Protein AF-A0A4Q3NBJ0-F1 (afdb_monomer_lite)

Radius of gyration: 18.23 Å; chains: 1; bounding box: 37×50×54 Å

Secondary structure (DSSP, 8-state):
--PPPPTTS-SHHHHHHHHHHH-PPPSSSPPPEEEEEEE-TTS-EEEEEEEPPP---S-------PPPP----------SSPPPEE----TT--TTSHHHHHHHHHHHHTT--EEEEPPTT-SSS----TT---

pLDDT: mean 75.5, std 20.11, range [30.81, 97.25]

Foldseek 3Di:
DDDDDDPVQPDDVSVVVCCVVPVDQDDDDDFQWDWDWAQDPVRKIKIKTKGDADPDPDDDDDDPPPDDRDDDPDPPPPPPDADAAEDEADVLDDCPDSVNNVVSVVCNVVVHTYMYIADAPNPVDHIPPVPVPD

Sequence (134 aa):
MNYAAPWWLPGGNLQTIWPALYAQRVPGAPVQFRRERWDAPDGDFVDLDWLEPASTGSARTGESRAHPAGAQAVRPELGEGPPLLVLFHGLEGSSRSHYAEAFAGFARDHGLPYVVPHFRGCSGELNRGNGARR

Structure (mmCIF, N/CA/C/O backbone):
data_AF-A0A4Q3NBJ0-F1
#
_entry.id   AF-A0A4Q3NBJ0-F1
#
loop_
_atom_site.group_PDB
_atom_site.id
_atom_site.type_symbol
_atom_site.label_atom_id
_atom_site.label_alt_id
_atom_site.label_comp_id
_atom_site.label_asym_id
_atom_site.label_entity_id
_atom_site.label_seq_id
_atom_site.pdbx_PDB_ins_code
_atom_site.Cartn_x
_atom_site.Cartn_y
_atom_site.Cartn_z
_atom_site.occupancy
_atom_site.B_iso_or_equiv
_atom_site.auth_seq_id
_atom_site.auth_comp_id
_atom_site.auth_asym_id
_atom_site.auth_atom_id
_atom_site.pdbx_PDB_model_num
ATOM 1 N N . MET A 1 1 ? 5.358 -11.116 23.138 1.00 46.81 1 MET A N 1
ATOM 2 C CA . MET A 1 1 ? 3.990 -10.836 22.650 1.00 46.81 1 MET A CA 1
ATOM 3 C C . MET A 1 1 ? 3.261 -12.161 22.534 1.00 46.81 1 MET A C 1
ATOM 5 O O . MET A 1 1 ? 3.667 -12.974 21.718 1.00 46.81 1 MET A O 1
ATOM 9 N N . ASN A 1 2 ? 2.250 -12.404 23.372 1.00 68.00 2 ASN A N 1
ATOM 10 C CA . ASN A 1 2 ? 1.416 -13.604 23.281 1.00 68.00 2 ASN A CA 1
ATOM 11 C C . ASN A 1 2 ? 0.179 -13.261 22.454 1.00 68.00 2 ASN A C 1
ATOM 13 O O . ASN A 1 2 ? -0.781 -12.702 22.977 1.00 68.00 2 ASN A O 1
ATOM 17 N N . TYR A 1 3 ? 0.233 -13.539 21.155 1.00 76.31 3 TYR A N 1
ATOM 18 C CA . TYR A 1 3 ? -0.949 -13.470 20.308 1.00 76.31 3 TYR A CA 1
ATOM 19 C C . TYR A 1 3 ? -1.782 -14.737 20.526 1.00 76.31 3 TYR A C 1
ATOM 21 O O . TYR A 1 3 ? -1.305 -15.842 20.273 1.00 76.31 3 TYR A O 1
ATOM 29 N N . ALA A 1 4 ? -3.013 -14.575 21.008 1.00 79.31 4 ALA A N 1
ATOM 30 C CA . ALA A 1 4 ? -3.999 -15.644 21.069 1.00 79.31 4 ALA A CA 1
ATOM 31 C C . ALA A 1 4 ? -5.008 -15.429 19.939 1.00 79.31 4 ALA A C 1
ATOM 33 O O . ALA A 1 4 ? -5.704 -14.413 19.906 1.00 79.31 4 ALA A O 1
ATOM 34 N N . ALA A 1 5 ? -5.059 -16.375 19.003 1.00 79.00 5 ALA A N 1
ATOM 35 C CA . ALA A 1 5 ? -6.021 -16.328 17.913 1.00 79.00 5 ALA A CA 1
ATOM 36 C C . ALA A 1 5 ? -7.461 -16.401 18.459 1.00 79.00 5 ALA A C 1
ATOM 38 O O . ALA A 1 5 ? -7.706 -17.133 19.426 1.00 79.00 5 ALA A O 1
ATOM 39 N N . PRO A 1 6 ? -8.431 -15.703 17.840 1.00 81.00 6 PRO A N 1
ATOM 40 C CA . PRO A 1 6 ? -9.840 -15.898 18.149 1.00 81.00 6 PRO A CA 1
ATOM 41 C C . PRO A 1 6 ? -10.212 -17.374 17.991 1.00 81.00 6 PRO A C 1
ATOM 43 O O . PRO A 1 6 ? -9.813 -18.019 17.022 1.00 81.00 6 PRO A O 1
ATOM 46 N N . TRP A 1 7 ? -11.011 -17.905 18.916 1.00 87.12 7 TRP A N 1
ATOM 47 C CA . TRP A 1 7 ? -11.390 -19.325 18.940 1.00 87.12 7 TRP A CA 1
ATOM 48 C C . TRP A 1 7 ? -12.111 -19.799 17.663 1.00 87.12 7 TRP A C 1
ATOM 50 O O . TRP A 1 7 ? -12.103 -20.989 17.364 1.00 87.12 7 TRP A O 1
ATOM 60 N N . TRP A 1 8 ? -12.699 -18.876 16.895 1.00 82.69 8 TRP A N 1
ATOM 61 C CA . TRP A 1 8 ? -13.381 -19.127 15.621 1.00 82.69 8 TRP A CA 1
ATOM 62 C C . TRP A 1 8 ? -12.487 -18.919 14.376 1.00 82.69 8 TRP A C 1
ATOM 64 O O . TRP A 1 8 ? -12.922 -19.191 13.261 1.00 82.69 8 TRP A O 1
ATOM 74 N N . LEU A 1 9 ? -11.228 -18.492 14.558 1.00 83.69 9 LEU A N 1
ATOM 75 C CA . LEU A 1 9 ? -10.180 -18.385 13.527 1.00 83.69 9 LEU A CA 1
ATOM 76 C C . LEU A 1 9 ? -8.902 -19.167 13.915 1.00 83.69 9 LEU A C 1
ATOM 78 O O . LEU A 1 9 ? -7.806 -18.588 13.964 1.00 83.69 9 LEU A O 1
ATOM 82 N N . PRO A 1 10 ? -8.994 -20.477 14.220 1.00 81.62 10 PRO A N 1
ATOM 83 C CA . PRO A 1 10 ? -7.817 -21.272 14.544 1.00 81.62 10 PRO A CA 1
ATOM 84 C C . PRO A 1 10 ? -6.935 -21.515 13.306 1.00 81.62 10 PRO A C 1
ATOM 86 O O . PRO A 1 10 ? -7.417 -21.870 12.231 1.00 81.62 10 PRO A O 1
ATOM 89 N N . GLY A 1 11 ? -5.617 -21.385 13.487 1.00 80.19 11 GLY A N 1
ATOM 90 C CA . GLY A 1 11 ? -4.607 -21.699 12.471 1.00 80.19 11 GLY A CA 1
ATOM 91 C C . GLY A 1 11 ? -4.389 -20.613 11.405 1.00 80.19 11 GLY A C 1
ATOM 92 O O . GLY A 1 11 ? -5.244 -19.769 11.148 1.00 80.19 11 GLY A O 1
ATOM 93 N N . GLY A 1 12 ? -3.217 -20.643 10.758 1.00 75.12 12 GLY A N 1
ATOM 94 C CA . GLY A 1 12 ? -2.799 -19.600 9.805 1.00 75.12 12 GLY A CA 1
ATOM 95 C C . GLY A 1 12 ? -3.615 -19.558 8.506 1.00 75.12 12 GLY A C 1
ATOM 96 O O . GLY A 1 12 ? -3.831 -18.488 7.941 1.00 75.12 12 GLY A O 1
ATOM 97 N N . ASN A 1 13 ? -4.140 -20.701 8.058 1.00 83.19 13 ASN A N 1
ATOM 98 C CA . ASN A 1 13 ? -4.922 -20.772 6.821 1.00 83.19 13 ASN A CA 1
ATOM 99 C C . ASN A 1 13 ? -6.290 -20.093 6.973 1.00 83.19 13 ASN A C 1
ATOM 101 O O . ASN A 1 13 ? -6.684 -19.314 6.110 1.00 83.19 13 ASN A O 1
ATOM 105 N N . LEU A 1 14 ? -7.003 -20.337 8.080 1.00 79.19 14 LEU A N 1
ATOM 106 C CA . LEU A 1 14 ? -8.338 -19.765 8.295 1.00 79.19 14 LEU A CA 1
ATOM 107 C C . LEU A 1 14 ? -8.276 -18.241 8.463 1.00 79.19 14 LEU A C 1
ATOM 109 O O . LEU A 1 14 ? -9.103 -17.526 7.903 1.00 79.19 14 LEU A O 1
ATOM 113 N N . GLN A 1 15 ? -7.245 -17.752 9.160 1.00 80.38 15 GLN A N 1
ATOM 114 C CA . GLN A 1 15 ? -6.938 -16.322 9.304 1.00 80.38 15 GLN A CA 1
ATOM 115 C C . GLN A 1 15 ? -6.642 -15.629 7.973 1.00 80.38 15 GLN A C 1
ATOM 117 O O . GLN A 1 15 ? -6.824 -14.422 7.872 1.00 80.38 15 GLN A O 1
ATOM 122 N N . THR A 1 16 ? -6.229 -16.385 6.957 1.00 74.94 16 THR A N 1
ATOM 123 C CA . THR A 1 16 ? -5.954 -15.866 5.613 1.00 74.94 16 THR A CA 1
ATOM 124 C C . THR A 1 16 ? -7.188 -15.949 4.712 1.00 74.94 16 THR A C 1
ATOM 126 O O . THR A 1 16 ? -7.512 -15.000 4.002 1.00 74.94 16 THR A O 1
ATOM 129 N N . ILE A 1 17 ? -7.912 -17.071 4.757 1.00 80.06 17 ILE A N 1
ATOM 130 C CA . ILE A 1 17 ? -9.076 -17.329 3.898 1.00 80.06 17 ILE A CA 1
ATOM 131 C C . ILE A 1 17 ? -10.267 -16.458 4.300 1.00 80.06 17 ILE A C 1
ATOM 133 O O . ILE A 1 17 ? -10.956 -15.916 3.438 1.00 80.06 17 ILE A O 1
ATOM 137 N N . TRP A 1 18 ? -10.526 -16.313 5.602 1.00 79.56 18 TRP A N 1
ATOM 138 C CA . TRP A 1 18 ? -11.7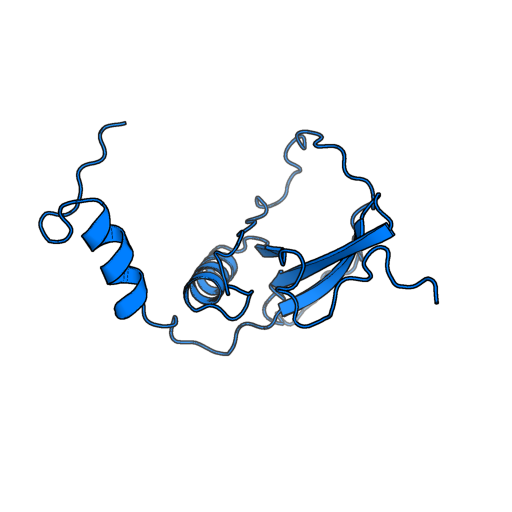15 -15.606 6.070 1.00 79.56 18 TRP A CA 1
ATOM 139 C C . TRP A 1 18 ? -11.749 -14.131 5.638 1.00 79.56 18 TRP A C 1
ATOM 141 O O . TRP A 1 18 ? -12.755 -13.728 5.055 1.00 79.56 18 TRP A O 1
ATOM 151 N N . PRO A 1 19 ? -10.682 -13.324 5.816 1.00 70.31 19 PRO A N 1
ATOM 152 C CA . PRO A 1 19 ? -10.662 -11.959 5.297 1.00 70.31 19 PRO A CA 1
ATOM 153 C C . PRO A 1 19 ? -10.815 -11.915 3.776 1.00 70.31 19 PRO A C 1
ATOM 155 O O . PRO A 1 19 ? -11.557 -11.083 3.273 1.00 70.31 19 PRO A O 1
ATOM 158 N N . ALA A 1 20 ? -10.182 -12.835 3.041 1.00 73.94 20 ALA A N 1
ATOM 159 C CA . ALA A 1 20 ? -10.268 -12.857 1.582 1.00 73.94 20 ALA A CA 1
ATOM 160 C C . ALA A 1 20 ? -11.703 -13.071 1.067 1.00 73.94 20 ALA A C 1
ATOM 162 O O . ALA A 1 20 ? -12.079 -12.495 0.049 1.00 73.94 20 ALA A O 1
ATOM 163 N N . LEU A 1 21 ? -12.500 -13.887 1.764 1.00 75.62 21 LEU A N 1
ATOM 164 C CA . LEU A 1 21 ? -13.868 -14.220 1.356 1.00 75.62 21 LEU A CA 1
ATOM 165 C C . LEU A 1 21 ? -14.932 -13.291 1.952 1.00 75.62 21 LEU A C 1
ATOM 167 O O . LEU A 1 21 ? -15.959 -13.058 1.318 1.00 75.62 21 LEU A O 1
ATOM 171 N N . TYR A 1 22 ? -14.711 -12.789 3.169 1.00 72.06 22 TYR A N 1
ATOM 172 C CA . TYR A 1 22 ? -15.758 -12.146 3.967 1.00 72.06 22 TYR A CA 1
ATOM 173 C C . TYR A 1 22 ? -15.439 -10.712 4.396 1.00 72.06 22 TYR A C 1
ATOM 175 O O . TYR A 1 22 ? -16.322 -10.058 4.955 1.00 72.06 22 TYR A O 1
ATOM 183 N N . ALA A 1 23 ? -14.232 -10.185 4.151 1.00 68.75 23 ALA A N 1
ATOM 184 C CA . ALA A 1 23 ? -13.970 -8.772 4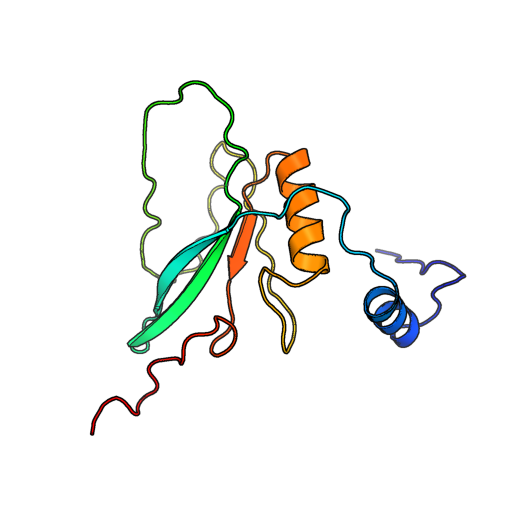.404 1.00 68.75 23 ALA A CA 1
ATOM 185 C C . ALA A 1 23 ? -14.808 -7.923 3.441 1.00 68.75 23 ALA A C 1
ATOM 187 O O . ALA A 1 23 ? -14.580 -7.877 2.231 1.00 68.75 23 ALA A O 1
ATOM 188 N N . GLN A 1 24 ? -15.821 -7.262 3.992 1.00 62.03 24 GLN A N 1
ATOM 189 C CA . GLN A 1 24 ? -16.671 -6.365 3.229 1.00 62.03 24 GLN A CA 1
ATOM 190 C C . GLN A 1 24 ? -15.910 -5.082 2.894 1.00 62.03 24 GLN A C 1
ATOM 192 O O . GLN A 1 24 ? -15.080 -4.605 3.671 1.00 62.03 24 GLN A O 1
ATOM 197 N N . ARG A 1 25 ? -16.229 -4.490 1.739 1.00 62.94 25 ARG A N 1
ATOM 198 C CA . ARG A 1 25 ? -15.857 -3.098 1.473 1.00 62.94 25 ARG A CA 1
ATOM 199 C C . ARG A 1 25 ? -16.490 -2.223 2.549 1.00 62.94 25 ARG A C 1
ATOM 201 O O . ARG A 1 25 ? -17.675 -2.381 2.841 1.00 62.94 25 ARG A O 1
ATOM 208 N N . VAL A 1 26 ? -15.703 -1.316 3.123 1.00 61.31 26 VAL A N 1
ATOM 209 C CA . VAL A 1 26 ? -16.214 -0.360 4.109 1.00 61.31 26 VAL A CA 1
ATOM 210 C C . VAL A 1 26 ? -17.324 0.466 3.447 1.00 61.31 26 VAL A C 1
ATOM 212 O O . VAL A 1 26 ? -17.092 1.036 2.379 1.00 61.31 26 VAL A O 1
ATOM 215 N N . PRO A 1 27 ? -18.542 0.498 4.017 1.00 59.22 27 PRO A N 1
ATOM 216 C CA . PRO A 1 27 ? -19.634 1.288 3.468 1.00 59.22 27 PRO A CA 1
ATOM 217 C C . PRO A 1 27 ? -19.281 2.780 3.524 1.00 59.22 27 PRO A C 1
ATOM 219 O O . PRO A 1 27 ? -18.870 3.287 4.564 1.00 59.22 27 PRO A O 1
ATOM 222 N N . GLY A 1 28 ? -19.440 3.490 2.406 1.00 65.06 28 GLY A N 1
ATOM 223 C CA . GLY A 1 28 ? -19.115 4.913 2.317 1.00 65.06 28 GLY A CA 1
ATOM 224 C C . GLY A 1 28 ? -19.021 5.420 0.880 1.00 65.06 28 GLY A C 1
ATOM 225 O O . GLY A 1 28 ? -19.125 4.652 -0.079 1.00 65.06 28 GLY A O 1
ATOM 226 N N . ALA A 1 29 ? -18.836 6.733 0.729 1.00 68.75 29 ALA A N 1
ATOM 227 C CA . ALA A 1 29 ? -18.535 7.329 -0.568 1.00 68.75 29 ALA A CA 1
ATOM 228 C C . ALA A 1 29 ? -17.197 6.782 -1.108 1.00 68.75 29 ALA A C 1
ATOM 230 O O . ALA A 1 29 ? -16.294 6.512 -0.310 1.00 68.75 29 ALA A O 1
ATOM 231 N N . PRO A 1 30 ? -17.034 6.644 -2.438 1.00 75.06 30 PRO A N 1
ATOM 232 C CA . PRO A 1 30 ? -15.789 6.162 -3.024 1.00 75.06 30 PRO A CA 1
ATOM 233 C C . PRO A 1 30 ? -14.586 6.959 -2.515 1.00 75.06 30 PRO A C 1
ATOM 235 O O . PRO A 1 30 ? -14.578 8.194 -2.554 1.00 75.06 30 PRO A O 1
ATOM 238 N N . VAL A 1 31 ? -13.565 6.247 -2.040 1.00 86.06 31 VAL A N 1
ATOM 239 C CA . VAL A 1 31 ? -12.296 6.862 -1.656 1.00 86.06 31 VAL A CA 1
ATOM 240 C C . VAL A 1 31 ? -11.642 7.423 -2.912 1.00 86.06 31 VAL A C 1
ATOM 242 O O . VAL A 1 31 ? -11.427 6.698 -3.884 1.00 86.06 31 VAL A O 1
ATOM 245 N N . GLN A 1 32 ? -11.342 8.718 -2.879 1.00 90.12 32 GLN A N 1
ATOM 246 C CA . GLN A 1 32 ? -10.634 9.394 -3.954 1.00 90.12 32 GLN A CA 1
ATOM 247 C C . GLN A 1 32 ? -9.143 9.376 -3.652 1.00 90.12 32 GLN A C 1
ATOM 249 O O . GLN A 1 32 ? -8.720 9.728 -2.548 1.00 90.12 32 GLN A O 1
ATOM 254 N N . PHE A 1 33 ? -8.372 8.966 -4.651 1.00 92.69 33 PHE A N 1
ATOM 255 C CA . PHE A 1 33 ? -6.922 8.970 -4.603 1.00 92.69 33 PHE A CA 1
ATOM 256 C C . PHE A 1 33 ? -6.374 9.908 -5.674 1.00 92.69 33 PHE A C 1
ATOM 258 O O . PHE A 1 33 ? -6.891 9.945 -6.792 1.00 92.69 33 PHE A O 1
ATOM 265 N N . ARG A 1 34 ? -5.299 10.626 -5.349 1.00 94.81 34 ARG A N 1
ATOM 266 C CA . ARG A 1 34 ? -4.479 11.346 -6.323 1.00 94.81 34 ARG A CA 1
ATOM 267 C C . ARG A 1 34 ? -3.225 10.542 -6.600 1.00 94.81 34 ARG A C 1
ATOM 269 O O . ARG A 1 34 ? -2.432 10.284 -5.695 1.00 94.81 34 ARG A O 1
ATOM 276 N N . ARG A 1 35 ? -3.046 10.188 -7.868 1.00 94.88 35 ARG A N 1
ATOM 277 C CA . ARG A 1 35 ? -1.853 9.492 -8.333 1.00 94.88 35 ARG A CA 1
ATOM 278 C C . ARG A 1 35 ? -0.681 10.452 -8.472 1.00 94.88 35 ARG A C 1
ATOM 280 O O . ARG A 1 35 ? -0.802 11.521 -9.068 1.00 94.88 35 ARG A O 1
ATOM 287 N N . GLU A 1 36 ? 0.461 10.030 -7.961 1.00 95.19 36 GLU A N 1
ATOM 288 C CA . GLU A 1 36 ? 1.752 10.679 -8.116 1.00 95.19 36 GLU A CA 1
ATOM 289 C C . GLU A 1 36 ? 2.763 9.649 -8.614 1.00 95.19 36 GLU A C 1
ATOM 291 O O . GLU A 1 36 ? 2.834 8.544 -8.085 1.00 95.19 36 GLU A O 1
ATOM 296 N N . ARG A 1 37 ? 3.538 9.996 -9.642 1.00 95.12 37 ARG A N 1
ATOM 297 C CA . ARG A 1 37 ? 4.555 9.111 -10.214 1.00 95.12 37 ARG A CA 1
ATOM 298 C C . ARG A 1 37 ? 5.940 9.551 -9.778 1.00 95.12 37 ARG A C 1
ATOM 300 O O . ARG A 1 37 ? 6.302 10.708 -9.976 1.00 95.12 37 ARG A O 1
ATOM 307 N N . TRP A 1 38 ? 6.723 8.617 -9.255 1.00 94.62 38 TRP A N 1
ATOM 308 C CA . TRP A 1 38 ? 8.133 8.819 -8.942 1.00 94.62 38 TRP A CA 1
ATOM 309 C C . TRP A 1 38 ? 9.008 8.047 -9.918 1.00 94.62 38 TRP A C 1
ATOM 311 O O . TRP A 1 38 ? 8.810 6.851 -10.129 1.00 94.62 38 TRP A O 1
ATOM 321 N N . ASP A 1 39 ? 10.004 8.720 -10.489 1.00 93.00 39 ASP A N 1
ATOM 322 C CA . ASP A 1 39 ? 11.048 8.045 -11.252 1.00 93.00 39 ASP A CA 1
ATOM 323 C C . ASP A 1 39 ? 11.993 7.298 -10.305 1.00 93.00 39 ASP A C 1
ATOM 325 O O . ASP A 1 39 ? 12.431 7.815 -9.273 1.00 93.00 39 ASP A O 1
ATOM 329 N N . ALA A 1 40 ? 12.298 6.055 -10.662 1.00 88.50 40 ALA A N 1
ATOM 330 C CA . ALA A 1 40 ? 13.216 5.203 -9.931 1.00 88.50 40 ALA A CA 1
ATOM 331 C C . ALA A 1 40 ? 14.642 5.329 -10.509 1.00 88.50 40 ALA A C 1
ATOM 333 O O . ALA A 1 40 ? 14.805 5.552 -11.712 1.00 88.50 40 ALA A O 1
ATOM 334 N N . PRO A 1 41 ? 15.701 5.139 -9.695 1.00 89.56 41 PRO A N 1
ATOM 335 C CA . PRO A 1 41 ? 17.091 5.266 -10.151 1.00 89.56 41 PRO A CA 1
ATOM 336 C C . PRO A 1 41 ? 17.497 4.331 -11.300 1.00 89.56 41 PRO A C 1
ATOM 338 O O . PRO A 1 41 ? 18.496 4.580 -11.968 1.00 89.56 41 PRO A O 1
ATOM 341 N N . ASP A 1 42 ? 16.745 3.257 -11.536 1.00 87.88 42 ASP A N 1
ATOM 342 C CA . ASP A 1 42 ? 16.975 2.309 -12.627 1.00 87.88 42 ASP A CA 1
ATOM 343 C C . ASP A 1 42 ? 16.293 2.712 -13.949 1.00 87.88 42 ASP A C 1
ATOM 345 O O . ASP A 1 42 ? 16.245 1.918 -14.887 1.00 87.88 42 ASP A O 1
ATOM 349 N N . GLY A 1 43 ? 15.783 3.944 -14.040 1.00 87.81 43 GLY A N 1
ATOM 350 C CA . GLY A 1 43 ? 15.161 4.496 -15.248 1.00 87.81 43 GLY A CA 1
ATOM 351 C C . GLY A 1 43 ? 13.687 4.123 -15.425 1.00 87.81 43 GLY A C 1
ATOM 352 O O . GLY A 1 43 ? 13.066 4.506 -16.419 1.00 87.81 43 GLY A O 1
ATOM 353 N N . ASP A 1 44 ? 13.105 3.406 -14.469 1.00 91.56 44 ASP A N 1
ATOM 354 C CA . ASP A 1 44 ? 11.685 3.063 -14.449 1.00 91.56 44 ASP A CA 1
ATOM 355 C C . ASP A 1 44 ? 10.891 4.020 -13.540 1.00 91.56 44 ASP A C 1
ATOM 357 O O . ASP A 1 44 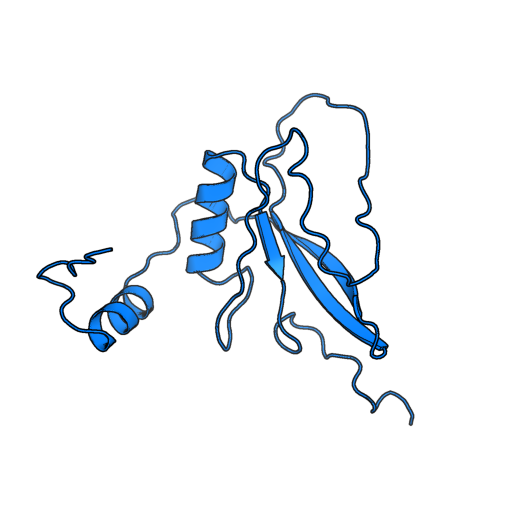? 11.384 5.086 -13.173 1.00 91.56 44 ASP A O 1
ATOM 361 N N . PHE A 1 45 ? 9.660 3.660 -13.175 1.00 93.44 45 PHE A N 1
ATOM 362 C CA . PHE A 1 45 ? 8.823 4.441 -12.268 1.00 93.44 45 PHE A CA 1
ATOM 363 C C . PHE A 1 45 ? 8.084 3.589 -11.226 1.00 93.44 45 PHE A C 1
ATOM 365 O O . PHE A 1 45 ? 7.901 2.378 -11.383 1.00 93.44 45 PHE A O 1
ATOM 372 N N . VAL A 1 46 ? 7.626 4.260 -10.169 1.00 94.19 46 VAL A N 1
ATOM 373 C CA . VAL A 1 46 ? 6.693 3.759 -9.155 1.00 94.19 46 VAL A CA 1
ATOM 374 C C . VAL A 1 46 ? 5.546 4.758 -9.039 1.00 94.19 46 VAL A C 1
ATOM 376 O O . VAL A 1 46 ? 5.784 5.953 -8.879 1.00 94.19 46 VAL A O 1
ATOM 379 N N . ASP A 1 47 ? 4.308 4.277 -9.118 1.00 96.00 47 ASP A N 1
ATOM 380 C CA . ASP A 1 47 ? 3.124 5.104 -8.876 1.00 96.00 47 ASP A CA 1
ATOM 381 C C . ASP A 1 47 ? 2.705 5.020 -7.408 1.00 96.00 47 ASP A C 1
ATOM 383 O O . ASP A 1 47 ? 2.760 3.956 -6.793 1.00 96.00 47 ASP A O 1
ATOM 387 N N . LEU A 1 48 ? 2.261 6.140 -6.853 1.00 96.81 48 LEU A N 1
ATOM 388 C CA . LEU A 1 48 ? 1.760 6.273 -5.495 1.00 96.81 48 LEU A CA 1
ATOM 389 C C . LEU A 1 48 ? 0.362 6.871 -5.545 1.00 96.81 48 LEU A C 1
ATOM 391 O O . LEU A 1 48 ? 0.164 7.944 -6.110 1.00 96.81 48 LEU A O 1
ATOM 395 N N . ASP A 1 49 ? -0.594 6.206 -4.912 1.00 96.62 49 ASP A N 1
ATOM 396 C CA . ASP A 1 49 ? -1.952 6.717 -4.767 1.00 96.62 49 ASP A CA 1
ATOM 397 C C . ASP A 1 49 ? -2.114 7.324 -3.370 1.00 96.62 49 ASP A C 1
ATOM 399 O O . ASP A 1 49 ? -2.174 6.614 -2.363 1.00 96.62 49 ASP A O 1
ATOM 403 N N . TRP A 1 50 ? -2.165 8.655 -3.310 1.00 96.75 50 TRP A N 1
ATOM 404 C CA . TRP A 1 50 ? -2.368 9.421 -2.083 1.00 96.75 50 TRP A CA 1
ATOM 405 C C . TRP A 1 50 ? -3.850 9.574 -1.787 1.00 96.75 50 TRP A C 1
ATOM 407 O O . TRP A 1 50 ? -4.619 9.947 -2.670 1.00 96.75 50 TRP A O 1
ATOM 417 N N . LEU A 1 51 ? -4.252 9.335 -0.543 1.00 94.56 51 LEU A N 1
ATOM 418 C CA . LEU A 1 51 ? -5.601 9.650 -0.093 1.00 94.56 51 LEU A CA 1
ATOM 419 C C . LEU A 1 51 ? -5.830 11.157 -0.158 1.00 94.56 51 LEU A C 1
ATOM 421 O O . LEU A 1 51 ? -5.162 11.920 0.542 1.00 94.56 51 LEU A O 1
ATOM 425 N N . GLU A 1 52 ? -6.810 11.577 -0.952 1.00 86.56 52 GLU A N 1
ATOM 426 C CA . GLU A 1 52 ? -7.226 12.972 -0.949 1.00 86.56 52 GLU A CA 1
ATOM 427 C C . GLU A 1 52 ? -7.960 13.284 0.365 1.00 86.56 52 GLU A C 1
ATOM 429 O O . GLU A 1 52 ? -8.878 12.540 0.760 1.00 86.56 52 GLU A O 1
ATOM 434 N N . PRO A 1 53 ? -7.600 14.383 1.060 1.00 69.75 53 PRO A N 1
ATOM 435 C CA . PRO A 1 53 ? -8.411 14.859 2.161 1.00 69.75 53 PRO A CA 1
ATOM 436 C C . PRO A 1 53 ? -9.845 15.038 1.660 1.00 69.75 53 PRO A C 1
ATOM 438 O O . PRO A 1 53 ? -10.085 15.428 0.516 1.00 69.75 53 PRO A O 1
ATOM 441 N N . ALA A 1 54 ? -10.835 14.729 2.505 1.00 61.41 54 ALA A N 1
ATOM 442 C CA . ALA A 1 54 ? -12.187 15.192 2.202 1.00 61.41 54 ALA A CA 1
ATOM 443 C C . ALA A 1 54 ? -12.099 16.698 1.949 1.00 61.41 54 ALA A C 1
ATOM 445 O O . ALA A 1 54 ? -11.361 17.377 2.661 1.00 61.41 54 ALA A O 1
ATOM 446 N N . SER A 1 55 ? -12.765 17.195 0.906 1.00 53.47 55 SER A N 1
ATOM 447 C CA . SER A 1 55 ? -12.798 18.619 0.589 1.00 53.47 55 SER A CA 1
ATOM 448 C C . SER A 1 55 ? -13.478 19.357 1.742 1.00 53.47 55 SER A C 1
ATOM 450 O O . SER A 1 55 ? -14.680 19.616 1.718 1.00 53.47 55 SER A O 1
ATOM 452 N N . THR A 1 56 ? -12.725 19.634 2.797 1.00 43.47 56 THR A N 1
ATOM 453 C CA . THR A 1 56 ? -13.164 20.438 3.919 1.00 43.47 56 THR A CA 1
ATOM 454 C C . THR A 1 56 ? -13.100 21.865 3.418 1.00 43.47 56 THR A C 1
ATOM 456 O O . THR A 1 56 ? -12.019 22.400 3.171 1.00 43.47 56 THR A O 1
ATOM 459 N N . GLY A 1 57 ? -14.264 22.468 3.182 1.00 41.22 57 GLY A N 1
ATOM 460 C CA . GLY A 1 57 ? -14.337 23.895 2.913 1.00 41.22 57 GLY A CA 1
ATOM 461 C C . GLY A 1 57 ? -13.567 24.672 3.985 1.00 41.22 57 GLY A C 1
ATOM 462 O O . GLY A 1 57 ? -13.705 24.394 5.174 1.00 41.22 57 GLY A O 1
ATOM 463 N N . SER A 1 58 ? -12.803 25.663 3.522 1.00 38.78 58 SER A N 1
ATOM 464 C CA . SER A 1 58 ? -12.073 26.688 4.281 1.00 38.78 58 SER A CA 1
ATOM 465 C C . SER A 1 58 ? -10.580 26.444 4.555 1.00 38.78 58 SER A C 1
ATOM 467 O O . SER A 1 58 ? -10.173 25.826 5.533 1.00 38.78 58 SER A O 1
ATOM 469 N N . ALA A 1 59 ? -9.785 27.080 3.688 1.00 47.47 59 ALA A N 1
ATOM 470 C CA . ALA A 1 59 ? -8.593 27.874 3.991 1.00 47.47 59 ALA A CA 1
ATOM 471 C C . ALA A 1 59 ? -7.562 27.292 4.975 1.00 47.47 59 ALA A C 1
ATOM 473 O O . ALA A 1 59 ? -7.543 27.617 6.161 1.00 47.47 59 ALA A O 1
ATOM 474 N N . ARG A 1 60 ? -6.569 26.593 4.417 1.00 43.56 60 ARG A N 1
ATOM 475 C CA . ARG A 1 60 ? -5.173 26.794 4.822 1.00 43.56 60 ARG A CA 1
ATOM 476 C C . ARG A 1 60 ? -4.335 27.066 3.578 1.00 43.56 60 ARG A C 1
ATOM 478 O O . ARG A 1 60 ? -4.160 26.204 2.725 1.00 43.56 60 ARG A O 1
ATOM 485 N N . THR A 1 61 ? -3.911 28.316 3.464 1.00 37.28 61 THR A N 1
ATOM 486 C CA . THR A 1 61 ? -2.952 28.819 2.483 1.00 37.28 61 THR A CA 1
ATOM 487 C C . THR A 1 61 ? -1.571 28.231 2.772 1.00 37.28 61 THR A C 1
ATOM 489 O O . THR A 1 61 ? -1.121 28.307 3.912 1.00 37.28 61 THR A O 1
ATOM 492 N N . GLY A 1 62 ? -0.908 27.714 1.731 1.00 35.19 62 GLY A N 1
ATOM 493 C CA . GLY A 1 62 ? 0.493 27.262 1.738 1.00 35.19 62 GLY A CA 1
ATOM 494 C C . GLY A 1 62 ? 0.658 25.826 2.250 1.00 35.19 62 GLY A C 1
ATOM 495 O O . GLY A 1 62 ? 0.088 25.460 3.265 1.00 35.19 62 GLY A O 1
ATOM 496 N N . GLU A 1 63 ? 1.366 24.901 1.616 1.00 33.88 63 GLU A N 1
ATOM 497 C CA . GLU A 1 63 ? 2.328 24.920 0.519 1.00 33.88 63 GLU A CA 1
ATOM 498 C C . GLU A 1 63 ? 2.250 23.552 -0.172 1.00 33.88 63 GLU A C 1
ATOM 500 O O . GLU A 1 63 ? 2.092 22.516 0.478 1.00 33.88 63 GLU A O 1
ATOM 505 N N . SER A 1 64 ? 2.385 23.540 -1.497 1.00 39.03 64 SER A N 1
ATOM 506 C CA . SER A 1 64 ? 2.586 22.322 -2.280 1.00 39.03 64 SER A CA 1
ATOM 507 C C . SER A 1 64 ? 3.915 21.680 -1.875 1.00 39.03 64 SER A C 1
ATOM 509 O O . SER A 1 64 ? 4.962 22.009 -2.433 1.00 39.03 64 SER A O 1
ATOM 511 N N . ARG A 1 65 ? 3.902 20.766 -0.899 1.00 42.06 65 ARG A N 1
ATOM 512 C CA . ARG A 1 65 ? 5.067 19.929 -0.595 1.00 42.06 65 ARG A CA 1
ATOM 513 C C . ARG A 1 65 ? 5.224 18.878 -1.689 1.00 42.06 65 ARG A C 1
ATOM 515 O O . ARG A 1 65 ? 4.737 17.759 -1.567 1.00 42.06 65 ARG A O 1
ATOM 522 N N . ALA A 1 66 ? 5.941 19.251 -2.744 1.00 33.28 66 ALA A N 1
ATOM 523 C CA . ALA A 1 66 ? 6.664 18.284 -3.552 1.00 33.28 66 ALA A CA 1
ATOM 524 C C . ALA A 1 66 ? 7.615 17.512 -2.620 1.00 33.28 66 ALA A C 1
ATOM 526 O O . ALA A 1 66 ? 8.422 18.122 -1.913 1.00 33.28 66 ALA A O 1
ATOM 527 N N . HIS A 1 67 ? 7.478 16.187 -2.561 1.00 40.38 67 HIS A N 1
ATOM 528 C CA . HIS A 1 67 ? 8.410 15.339 -1.823 1.00 40.38 67 HIS A CA 1
ATOM 529 C C . HIS A 1 67 ? 9.692 15.172 -2.655 1.00 40.38 67 HIS A C 1
ATOM 531 O O . HIS A 1 67 ? 9.603 14.985 -3.870 1.00 40.38 67 HIS A O 1
ATOM 537 N N . PRO A 1 68 ? 10.887 15.280 -2.051 1.00 35.16 68 PRO A N 1
ATOM 538 C CA . PRO A 1 68 ? 12.135 15.232 -2.797 1.00 35.16 68 PRO A CA 1
ATOM 539 C C . PRO A 1 68 ? 12.346 13.836 -3.393 1.00 35.16 68 PRO A C 1
ATOM 541 O O . PRO A 1 68 ? 12.308 12.827 -2.691 1.00 35.16 68 PRO A O 1
ATOM 544 N N . ALA A 1 69 ? 12.593 13.795 -4.702 1.00 34.97 69 ALA A N 1
ATOM 545 C CA . ALA A 1 69 ? 13.055 12.607 -5.401 1.00 34.97 69 ALA A CA 1
ATOM 546 C C . ALA A 1 69 ? 14.459 12.230 -4.898 1.00 34.97 69 ALA A C 1
ATOM 548 O O . ALA A 1 69 ? 15.405 13.007 -5.030 1.00 34.97 69 ALA A O 1
ATOM 549 N N . GLY A 1 70 ? 14.597 11.038 -4.315 1.00 30.81 70 GLY A N 1
ATOM 550 C CA . GLY A 1 70 ? 15.888 10.509 -3.878 1.00 30.81 70 GLY A CA 1
ATOM 551 C C . GLY A 1 70 ? 15.744 9.448 -2.795 1.00 30.81 70 GLY A C 1
ATOM 552 O O . GLY A 1 70 ? 15.619 9.761 -1.616 1.00 30.81 70 GLY A O 1
ATOM 553 N N . ALA A 1 71 ? 15.778 8.178 -3.194 1.00 42.56 71 ALA A N 1
ATOM 554 C CA . ALA A 1 71 ? 15.763 7.040 -2.285 1.00 42.56 71 ALA A CA 1
ATOM 555 C C . ALA A 1 71 ? 17.044 6.990 -1.432 1.00 42.56 71 ALA A C 1
ATOM 557 O O . ALA A 1 71 ? 18.056 6.433 -1.847 1.00 42.56 71 ALA A O 1
ATOM 558 N N . GLN A 1 72 ? 16.984 7.532 -0.218 1.00 32.56 72 GLN A N 1
ATOM 559 C CA . GLN A 1 72 ? 17.803 7.097 0.912 1.00 32.56 72 GLN A CA 1
ATOM 560 C C . GLN A 1 72 ? 16.895 7.044 2.138 1.00 32.56 72 GLN A C 1
ATOM 562 O O . GLN A 1 72 ? 16.224 8.022 2.458 1.00 32.56 72 GLN A O 1
ATOM 567 N N . ALA A 1 73 ? 16.836 5.885 2.799 1.00 40.00 73 ALA A N 1
ATOM 568 C CA . ALA A 1 73 ? 16.052 5.674 4.011 1.00 40.00 73 ALA A CA 1
ATOM 569 C C . ALA A 1 73 ? 16.673 6.448 5.187 1.00 40.00 73 ALA A C 1
ATOM 571 O O . ALA A 1 73 ? 17.328 5.882 6.060 1.00 40.00 73 ALA A O 1
ATOM 572 N N . VAL A 1 74 ? 16.487 7.765 5.192 1.00 38.69 74 VAL A N 1
ATOM 573 C CA . VAL A 1 74 ? 16.703 8.615 6.358 1.00 38.69 74 VAL A CA 1
ATOM 574 C C . VAL A 1 74 ? 15.563 8.300 7.320 1.00 38.69 74 VAL A C 1
ATOM 576 O O . VAL A 1 74 ? 14.398 8.428 6.946 1.00 38.69 74 VAL A O 1
ATOM 579 N N . ARG A 1 75 ? 15.868 7.852 8.545 1.00 39.50 75 ARG A N 1
ATOM 580 C CA . ARG A 1 75 ? 14.866 7.834 9.620 1.00 39.50 75 ARG A CA 1
ATOM 581 C C . ARG A 1 75 ? 14.400 9.278 9.789 1.00 39.50 75 ARG A C 1
ATOM 583 O O . ARG A 1 75 ? 15.231 10.089 10.193 1.00 39.50 75 ARG A O 1
ATOM 590 N N . PRO A 1 76 ? 13.149 9.633 9.455 1.00 46.09 76 PRO A N 1
ATOM 591 C CA . PRO A 1 76 ? 12.718 10.991 9.689 1.00 46.09 76 PRO A CA 1
ATOM 592 C C . PRO A 1 76 ? 12.719 11.173 11.206 1.00 46.09 76 PRO A C 1
ATOM 594 O O . PRO A 1 76 ? 12.091 10.399 11.930 1.00 46.09 76 PRO A O 1
ATOM 597 N N . GLU A 1 77 ? 13.456 12.169 11.689 1.00 52.44 77 GLU A N 1
ATOM 598 C CA . GLU A 1 77 ? 13.088 12.872 12.915 1.00 52.44 77 GLU A CA 1
ATOM 599 C C . GLU A 1 77 ? 11.601 13.210 12.712 1.00 52.44 77 GLU A C 1
ATOM 601 O O . GLU A 1 77 ? 11.280 13.997 11.819 1.00 52.44 77 GLU A O 1
ATOM 606 N N . LEU A 1 78 ? 10.693 12.465 13.359 1.00 56.28 78 LEU A N 1
ATOM 607 C CA . LEU A 1 78 ? 9.254 12.529 13.087 1.00 56.28 78 LEU A CA 1
ATOM 608 C C . LEU A 1 78 ? 8.810 13.981 13.279 1.00 56.28 78 LEU A C 1
ATOM 610 O O . LEU A 1 78 ? 8.711 14.452 14.408 1.00 56.28 78 LEU A O 1
ATOM 614 N N . GLY A 1 79 ? 8.620 14.695 12.166 1.00 54.19 79 GLY A N 1
ATOM 615 C CA . GLY A 1 79 ? 8.205 16.091 12.178 1.00 54.19 79 GLY A CA 1
ATOM 616 C C . GLY A 1 79 ? 6.888 16.265 12.930 1.00 54.19 79 GLY A C 1
ATOM 617 O O . GLY A 1 79 ? 6.167 15.297 13.156 1.00 54.19 79 GLY A O 1
ATOM 618 N N . GLU A 1 80 ? 6.557 17.507 13.281 1.00 70.19 80 GLU A N 1
ATOM 619 C CA . GLU A 1 80 ? 5.403 17.894 14.115 1.00 70.19 80 GLU A CA 1
ATOM 620 C C . GLU A 1 80 ? 4.006 17.634 13.487 1.00 70.19 80 GLU A C 1
ATOM 622 O O . GLU A 1 80 ? 3.044 18.351 13.750 1.00 70.19 80 GLU A O 1
ATOM 627 N N . GLY A 1 81 ? 3.866 16.623 12.629 1.00 71.38 81 GLY A N 1
ATOM 628 C CA . GLY A 1 81 ? 2.622 16.220 11.983 1.00 71.38 81 GLY A CA 1
ATOM 629 C C . GLY A 1 81 ? 2.182 14.800 12.353 1.00 71.38 81 GLY A C 1
ATOM 630 O O . GLY A 1 81 ? 2.941 14.036 12.953 1.00 71.38 81 GLY A O 1
ATOM 631 N N . PRO A 1 82 ? 0.946 14.419 11.980 1.00 82.94 82 PRO A N 1
ATOM 632 C CA . PRO A 1 82 ? 0.482 13.045 12.132 1.00 82.94 82 PRO A CA 1
ATOM 633 C C . PRO A 1 82 ? 1.388 12.075 11.352 1.00 82.94 82 PRO A C 1
ATOM 635 O O . PRO A 1 82 ? 1.877 12.426 10.271 1.00 82.94 82 PRO A O 1
ATOM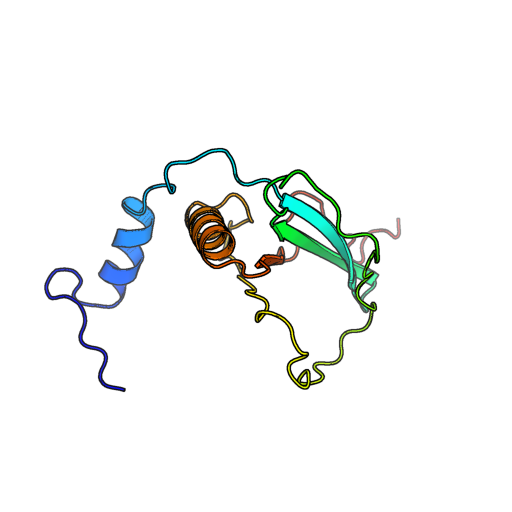 638 N N . PRO A 1 83 ? 1.608 10.850 11.862 1.00 89.50 83 PRO A N 1
ATOM 639 C CA . PRO A 1 83 ? 2.417 9.859 11.166 1.00 89.50 83 PRO A CA 1
ATOM 640 C C . PRO A 1 83 ? 1.779 9.484 9.822 1.00 89.50 83 PRO A C 1
ATOM 642 O O . PRO A 1 83 ? 0.561 9.351 9.714 1.00 89.50 83 PRO A O 1
ATOM 645 N N . LEU A 1 84 ? 2.613 9.281 8.801 1.00 90.94 84 LEU A N 1
ATOM 646 C CA . LEU A 1 84 ? 2.176 8.798 7.492 1.00 90.94 84 LEU A CA 1
ATOM 647 C C . LEU A 1 84 ? 1.888 7.294 7.556 1.00 90.94 84 LEU A C 1
ATOM 649 O O . LEU A 1 84 ? 2.774 6.501 7.879 1.00 90.94 84 LEU A O 1
ATOM 653 N N . LEU A 1 85 ? 0.670 6.897 7.188 1.00 94.38 85 LEU A N 1
ATOM 654 C CA . LEU A 1 85 ? 0.313 5.501 6.975 1.00 94.38 85 LEU A CA 1
ATOM 655 C C . LEU A 1 85 ? 0.650 5.098 5.533 1.00 94.38 85 LEU A C 1
ATOM 657 O O . LEU A 1 85 ? 0.080 5.621 4.578 1.00 94.38 85 LEU A O 1
ATOM 661 N N . VAL A 1 86 ? 1.559 4.138 5.376 1.00 96.06 86 VAL A N 1
ATOM 662 C CA . VAL A 1 86 ? 1.923 3.555 4.076 1.00 96.06 86 VAL A CA 1
ATOM 663 C C . VAL A 1 86 ? 1.422 2.116 4.033 1.00 96.06 86 VAL A C 1
ATOM 665 O O . VAL A 1 86 ? 1.800 1.318 4.891 1.00 96.06 86 VAL A O 1
ATOM 668 N N . LEU A 1 87 ? 0.596 1.769 3.042 1.00 95.69 87 LEU A N 1
ATOM 669 C CA . LEU A 1 87 ? 0.116 0.398 2.846 1.00 95.69 87 LEU A CA 1
ATOM 670 C C . LEU A 1 87 ? 0.661 -0.188 1.546 1.00 95.69 87 LEU A C 1
ATOM 672 O O . LEU A 1 87 ? 0.413 0.331 0.463 1.00 95.69 87 LEU A O 1
ATOM 676 N N . PHE A 1 88 ? 1.366 -1.312 1.665 1.00 95.12 88 PHE A N 1
ATOM 677 C CA . PHE A 1 88 ? 1.797 -2.121 0.529 1.00 95.12 88 PHE A CA 1
ATOM 678 C C . PHE A 1 88 ? 0.756 -3.204 0.252 1.00 95.12 88 PHE A C 1
ATOM 680 O O . PHE A 1 88 ? 0.379 -3.961 1.148 1.00 95.12 88 PHE A O 1
ATOM 687 N N . HIS A 1 89 ? 0.269 -3.256 -0.985 1.00 93.06 89 HIS A N 1
ATOM 688 C CA . HIS A 1 89 ? -0.755 -4.209 -1.400 1.00 93.06 89 HIS A CA 1
ATOM 689 C C . HIS A 1 89 ? -0.163 -5.606 -1.677 1.00 93.06 89 HIS A C 1
ATOM 691 O O . HIS A 1 89 ? 1.035 -5.748 -1.867 1.00 93.06 89 HIS A O 1
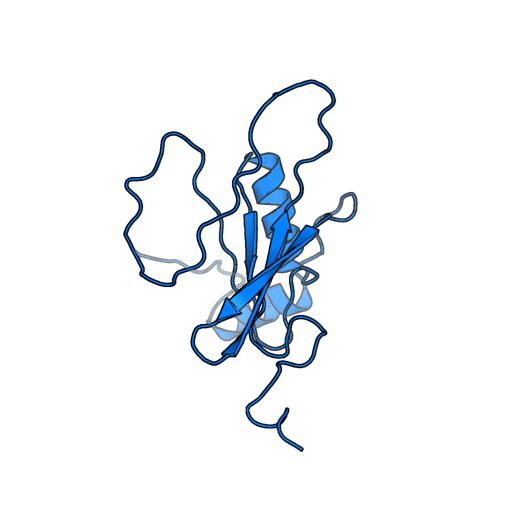ATOM 697 N N . GLY A 1 90 ? -0.986 -6.657 -1.706 1.00 85.81 90 GLY A N 1
ATOM 698 C CA . GLY A 1 90 ? -0.539 -8.018 -2.058 1.00 85.81 90 GLY A CA 1
ATOM 699 C C . GLY A 1 90 ? -0.418 -8.259 -3.571 1.00 85.81 90 GLY A C 1
ATOM 700 O O . GLY A 1 90 ? -0.593 -7.335 -4.369 1.00 85.81 90 GLY A O 1
ATOM 701 N N . LEU A 1 91 ? -0.171 -9.513 -3.977 1.00 84.06 91 LEU A N 1
ATOM 702 C CA . LEU A 1 91 ? -0.278 -9.941 -5.383 1.00 84.06 91 LEU A CA 1
ATOM 703 C C . LEU A 1 91 ? -1.657 -9.560 -5.944 1.00 84.06 91 LEU A C 1
ATOM 705 O O . LEU A 1 91 ? -2.657 -9.702 -5.244 1.00 84.06 91 LEU A O 1
ATOM 709 N N . GLU A 1 92 ? -1.687 -9.041 -7.175 1.00 81.12 92 GLU A N 1
ATOM 710 C CA . GLU A 1 92 ? -2.909 -8.571 -7.862 1.00 81.12 92 GLU A CA 1
ATOM 711 C C . GLU A 1 92 ? -3.669 -7.441 -7.129 1.00 81.12 92 GLU A C 1
ATOM 713 O O . GLU A 1 92 ? -4.799 -7.096 -7.474 1.00 81.12 92 GLU A O 1
ATOM 718 N N . GLY A 1 93 ? -3.043 -6.839 -6.115 1.00 88.56 93 GLY A N 1
ATOM 719 C CA . GLY A 1 93 ? -3.594 -5.730 -5.350 1.00 88.56 93 GLY A CA 1
ATOM 720 C C . GLY A 1 93 ? -3.447 -4.367 -6.031 1.00 88.56 93 GLY A C 1
ATOM 721 O O . GLY A 1 93 ? -2.762 -4.191 -7.035 1.00 88.56 93 GLY A O 1
ATOM 722 N N . SER A 1 94 ? -4.115 -3.380 -5.442 1.00 93.31 94 SER A N 1
ATOM 723 C CA . SER A 1 94 ? -4.078 -1.963 -5.823 1.00 93.31 94 SER A CA 1
ATOM 724 C C . SER A 1 94 ? -4.716 -1.105 -4.726 1.00 93.31 94 SER A C 1
ATOM 726 O O . SER A 1 94 ? -5.368 -1.640 -3.822 1.00 93.31 94 SER A O 1
ATOM 728 N N . SER A 1 95 ? -4.636 0.221 -4.847 1.00 93.50 95 SER A N 1
ATOM 729 C CA . SER A 1 95 ? -5.399 1.185 -4.033 1.00 93.50 95 SER A CA 1
ATOM 730 C C . SER A 1 95 ? -6.920 0.952 -4.039 1.00 93.50 95 SER A C 1
ATOM 732 O O . SER A 1 95 ? -7.610 1.333 -3.097 1.00 93.50 95 SER A O 1
ATOM 734 N N . ARG A 1 96 ? -7.452 0.270 -5.064 1.00 90.94 96 ARG A N 1
ATOM 735 C CA . ARG A 1 96 ? -8.875 -0.093 -5.207 1.00 90.94 96 ARG A CA 1
ATOM 736 C C . ARG A 1 96 ? -9.244 -1.417 -4.517 1.00 90.94 96 ARG A C 1
ATOM 738 O O . ARG A 1 96 ? -10.388 -1.865 -4.613 1.00 90.94 96 ARG A O 1
ATOM 745 N N . SER A 1 97 ? -8.291 -2.080 -3.862 1.00 90.31 97 SER A N 1
ATOM 746 C CA . SER A 1 97 ? -8.552 -3.318 -3.115 1.00 90.31 97 SER A CA 1
ATOM 747 C C . SER A 1 97 ? -9.385 -3.027 -1.868 1.00 90.31 97 SER A C 1
ATOM 749 O O . SER A 1 97 ? -9.182 -2.008 -1.217 1.00 90.31 97 SER A O 1
ATOM 751 N N . HIS A 1 98 ? -10.281 -3.942 -1.487 1.00 86.44 98 HIS A N 1
ATOM 752 C CA . HIS A 1 98 ? -11.207 -3.729 -0.364 1.00 86.44 98 HIS A CA 1
ATOM 753 C C . HIS A 1 98 ? -10.486 -3.377 0.951 1.00 86.44 98 HIS A C 1
ATOM 755 O O . HIS A 1 98 ? -10.925 -2.487 1.672 1.00 86.44 98 HIS A O 1
ATOM 761 N N . TYR A 1 99 ? -9.352 -4.023 1.239 1.00 87.19 99 TYR A N 1
ATOM 762 C CA . TYR A 1 99 ? -8.534 -3.716 2.412 1.00 87.19 99 TYR A CA 1
ATOM 763 C C . TYR A 1 99 ? -7.885 -2.331 2.305 1.00 87.19 99 TYR A C 1
ATOM 765 O O . TYR A 1 99 ? -7.844 -1.602 3.289 1.00 87.19 99 TYR A O 1
ATOM 773 N N . ALA A 1 100 ? -7.421 -1.931 1.118 1.00 91.56 100 ALA A N 1
ATOM 774 C CA . ALA A 1 100 ? -6.796 -0.629 0.907 1.00 91.56 100 ALA A CA 1
ATOM 775 C C . ALA A 1 100 ? -7.813 0.511 1.077 1.00 91.56 100 ALA A C 1
ATOM 777 O O . ALA A 1 100 ? -7.490 1.525 1.694 1.00 91.56 100 ALA A O 1
ATOM 778 N N . GLU A 1 101 ? -9.048 0.319 0.601 1.00 91.25 101 GLU A N 1
ATOM 779 C CA . GLU A 1 101 ? -10.170 1.237 0.832 1.00 91.25 101 GLU A CA 1
ATOM 780 C C . GLU A 1 101 ? -10.591 1.266 2.311 1.00 91.25 101 GLU A C 1
ATOM 782 O O . GLU A 1 101 ? -10.894 2.334 2.840 1.00 91.25 101 GLU A O 1
ATOM 787 N N . ALA A 1 102 ? -10.555 0.124 3.007 1.00 88.44 102 ALA A N 1
ATOM 788 C CA . ALA A 1 102 ? -10.852 0.063 4.436 1.00 88.44 102 ALA A CA 1
ATOM 789 C C . ALA A 1 102 ? -9.841 0.860 5.275 1.00 88.44 102 ALA A C 1
ATOM 791 O O . ALA A 1 102 ? -10.229 1.661 6.127 1.00 88.44 102 ALA A O 1
ATOM 792 N N . PHE A 1 103 ? -8.546 0.695 4.990 1.00 91.38 103 PHE A N 1
ATOM 793 C CA . PHE A 1 103 ? -7.487 1.481 5.625 1.00 91.38 103 PHE A CA 1
ATOM 794 C C . PHE A 1 103 ? -7.548 2.959 5.244 1.00 91.38 103 PHE A C 1
ATOM 796 O O . PHE A 1 103 ? -7.244 3.804 6.081 1.00 91.38 103 PHE A O 1
ATOM 803 N N . ALA A 1 104 ? -7.992 3.293 4.030 1.00 91.88 104 ALA A N 1
ATOM 804 C CA . ALA A 1 104 ? -8.243 4.681 3.669 1.00 91.88 104 ALA A CA 1
ATOM 805 C C . ALA A 1 104 ? -9.368 5.298 4.510 1.00 91.88 104 ALA A C 1
ATOM 807 O O . ALA A 1 104 ? -9.209 6.417 4.987 1.00 91.88 104 ALA A O 1
ATOM 808 N N . GLY A 1 105 ? -10.474 4.578 4.733 1.00 89.12 105 GLY A N 1
ATOM 809 C CA . GLY A 1 105 ? -11.545 5.015 5.637 1.00 89.12 105 GLY A CA 1
ATOM 810 C C . GLY A 1 105 ? -11.019 5.283 7.048 1.00 89.12 105 GLY A C 1
ATOM 811 O O . GLY A 1 105 ? -11.158 6.391 7.557 1.00 89.12 105 GLY A O 1
ATOM 812 N N . PHE A 1 106 ? -10.289 4.317 7.613 1.00 89.12 106 PHE A N 1
ATOM 813 C CA . PHE A 1 106 ? -9.622 4.475 8.907 1.00 89.12 106 PHE A CA 1
ATOM 814 C C . PHE A 1 106 ? -8.693 5.700 8.938 1.00 89.12 106 PHE A C 1
ATOM 816 O O . PHE A 1 106 ? -8.741 6.504 9.864 1.00 89.12 106 PHE A O 1
ATOM 823 N N . ALA A 1 107 ? -7.862 5.885 7.911 1.00 91.50 107 ALA A N 1
ATOM 824 C CA . ALA A 1 107 ? -6.950 7.018 7.845 1.00 91.50 107 ALA A CA 1
ATOM 825 C C . ALA A 1 107 ? -7.690 8.364 7.811 1.00 91.50 107 ALA A C 1
ATOM 827 O O . ALA A 1 107 ? -7.278 9.295 8.502 1.00 91.50 107 ALA A O 1
ATOM 828 N N . ARG A 1 108 ? -8.809 8.463 7.076 1.00 87.94 108 ARG A N 1
ATOM 829 C CA . ARG A 1 108 ? -9.662 9.666 7.067 1.00 87.94 108 ARG A CA 1
ATOM 830 C C . ARG A 1 108 ? -10.230 9.962 8.448 1.00 87.94 108 ARG A C 1
ATOM 832 O O . ARG A 1 108 ? -10.106 11.095 8.906 1.00 87.94 108 ARG A O 1
ATOM 839 N N . ASP A 1 109 ? -10.800 8.956 9.103 1.00 87.56 109 ASP A N 1
ATOM 840 C CA . ASP A 1 109 ? -11.458 9.106 10.406 1.00 87.56 109 ASP A CA 1
ATOM 841 C C . ASP A 1 109 ? -10.471 9.508 11.513 1.00 87.56 109 ASP A C 1
ATOM 843 O O . ASP A 1 109 ? -10.835 10.198 12.465 1.00 87.56 109 ASP A O 1
ATOM 847 N N . HIS A 1 110 ? -9.201 9.127 11.359 1.00 87.75 110 HIS A N 1
ATOM 848 C CA . HIS A 1 110 ? -8.125 9.437 12.300 1.00 87.75 110 HIS A CA 1
ATOM 849 C C . HIS A 1 110 ? -7.217 10.600 11.866 1.00 87.75 110 HIS A C 1
ATOM 851 O O . HIS A 1 110 ? -6.238 10.895 12.552 1.00 87.75 110 HIS A O 1
ATOM 857 N N . GLY A 1 111 ? -7.518 11.273 10.749 1.00 87.94 111 GLY A N 1
ATOM 858 C CA . GLY A 1 111 ? -6.713 12.390 10.243 1.00 87.94 111 GLY A CA 1
ATOM 859 C C . GLY A 1 111 ? -5.272 12.007 9.878 1.00 87.94 111 GLY A C 1
ATOM 860 O O . GLY A 1 111 ? -4.375 12.848 9.947 1.00 87.94 111 GLY A O 1
ATOM 861 N N . LEU A 1 112 ? -5.039 10.743 9.517 1.00 90.12 112 LEU A N 1
ATOM 862 C CA . LEU A 1 112 ? -3.735 10.234 9.111 1.00 90.12 112 LEU A CA 1
ATOM 863 C C . LEU A 1 112 ? -3.535 10.453 7.604 1.00 90.12 112 LEU A C 1
ATOM 865 O O . LEU A 1 112 ? -4.377 10.030 6.807 1.00 90.12 112 LEU A O 1
ATOM 869 N N . PRO A 1 113 ? -2.413 11.054 7.174 1.00 92.62 113 PRO A N 1
ATOM 870 C CA . PRO A 1 113 ? -1.977 10.970 5.789 1.00 92.62 113 PRO A CA 1
ATOM 871 C C . PRO A 1 113 ? -1.846 9.497 5.384 1.00 92.62 113 PRO A C 1
ATOM 873 O O . PRO A 1 113 ? -1.314 8.692 6.151 1.00 92.62 113 PRO A O 1
ATOM 876 N N . TYR A 1 114 ? -2.319 9.144 4.188 1.00 95.06 114 TYR A N 1
ATOM 877 C CA . TYR A 1 114 ? -2.327 7.764 3.707 1.00 95.06 114 TYR A CA 1
ATOM 878 C C . TYR A 1 114 ? -1.870 7.672 2.257 1.00 95.06 114 TYR A C 1
ATOM 880 O O . TYR A 1 114 ? -2.288 8.473 1.418 1.00 95.06 114 TYR A O 1
ATOM 888 N N . VAL A 1 115 ? -1.029 6.682 1.967 1.00 97.19 115 VAL A N 1
ATOM 889 C CA . VAL A 1 115 ? -0.519 6.419 0.621 1.00 97.19 115 VAL A CA 1
ATOM 890 C C . VAL A 1 115 ? -0.415 4.921 0.349 1.00 97.19 115 VAL A C 1
ATOM 892 O O . VAL A 1 115 ? -0.002 4.140 1.212 1.00 97.19 115 VAL A O 1
ATOM 895 N N . VAL A 1 116 ? -0.768 4.533 -0.877 1.00 97.25 116 VAL A N 1
ATOM 896 C CA . VAL A 1 116 ? -0.618 3.171 -1.399 1.00 97.25 116 VAL A CA 1
ATOM 897 C C . VAL A 1 116 ? 0.359 3.198 -2.575 1.00 97.25 116 VAL A C 1
ATOM 899 O O . VAL A 1 116 ? -0.021 3.600 -3.677 1.00 97.25 116 VAL A O 1
ATOM 902 N N . PRO A 1 117 ? 1.625 2.795 -2.380 1.00 96.50 117 PRO A N 1
ATOM 903 C CA . PRO A 1 117 ? 2.546 2.570 -3.484 1.00 96.50 117 PRO A CA 1
ATOM 904 C C . PRO A 1 117 ? 2.095 1.370 -4.321 1.00 96.50 117 PRO A C 1
ATOM 906 O O . PRO A 1 117 ? 1.708 0.332 -3.781 1.00 96.50 117 PRO A O 1
ATOM 909 N N . HIS A 1 118 ? 2.192 1.493 -5.639 1.00 94.25 118 HIS A N 1
ATOM 910 C CA . HIS A 1 118 ? 1.965 0.402 -6.571 1.00 94.25 118 HIS A CA 1
ATOM 911 C C . HIS A 1 118 ? 3.280 -0.297 -6.887 1.00 94.25 118 HIS A C 1
ATOM 913 O O . HIS A 1 118 ? 4.235 0.322 -7.363 1.00 94.25 118 HIS A O 1
ATOM 919 N N . PHE A 1 119 ? 3.318 -1.612 -6.674 1.00 91.75 119 PHE A N 1
ATOM 920 C CA . PHE A 1 119 ? 4.413 -2.415 -7.204 1.00 91.75 119 PHE A CA 1
ATOM 921 C C . PHE A 1 119 ? 4.439 -2.342 -8.733 1.00 91.75 119 PHE A C 1
ATOM 923 O O . PHE A 1 119 ? 3.416 -2.114 -9.384 1.00 91.75 119 PHE A O 1
ATOM 930 N N . ARG A 1 120 ? 5.620 -2.551 -9.318 1.00 89.88 120 ARG A N 1
ATOM 931 C CA . ARG A 1 120 ? 5.787 -2.540 -10.774 1.00 89.88 120 ARG A CA 1
ATOM 932 C C . ARG A 1 120 ? 4.820 -3.523 -11.437 1.00 89.88 120 ARG A C 1
ATOM 934 O O . ARG A 1 120 ? 4.646 -4.644 -10.966 1.00 89.88 120 ARG A O 1
ATOM 941 N N . GLY A 1 121 ? 4.154 -3.070 -12.494 1.00 87.88 121 GLY A N 1
ATOM 942 C CA . GLY A 1 121 ? 3.102 -3.784 -13.215 1.00 87.88 121 GLY A CA 1
ATOM 943 C C . GLY A 1 121 ? 1.714 -3.718 -12.568 1.00 87.88 121 GLY A C 1
ATOM 944 O O . GLY A 1 121 ? 0.745 -4.117 -13.204 1.00 87.88 121 GLY A O 1
ATOM 945 N N . CYS A 1 122 ? 1.581 -3.191 -11.345 1.00 90.19 122 CYS A N 1
ATOM 946 C CA . CYS A 1 122 ? 0.311 -3.153 -10.608 1.00 90.19 122 CYS A CA 1
ATOM 947 C C . CYS A 1 122 ? -0.383 -1.780 -10.640 1.00 90.19 122 CYS A C 1
ATOM 949 O O . CYS A 1 122 ? -1.441 -1.613 -10.032 1.00 90.19 122 CYS A O 1
ATOM 951 N N . SER A 1 123 ? 0.187 -0.772 -11.310 1.00 86.88 123 SER A N 1
ATOM 952 C CA . SER A 1 123 ? -0.421 0.566 -11.400 1.00 86.88 123 SER A CA 1
ATOM 953 C C . SER A 1 123 ? -1.421 0.726 -12.548 1.00 86.88 123 SER A C 1
ATOM 955 O O . SER A 1 123 ? -2.170 1.702 -12.576 1.00 86.88 123 SER A O 1
ATOM 957 N N . GLY A 1 124 ? -1.481 -0.243 -13.465 1.00 87.31 124 GLY A N 1
ATOM 958 C CA . GLY A 1 124 ? -2.289 -0.177 -14.688 1.00 87.31 124 GLY A CA 1
ATOM 959 C C . GLY A 1 124 ? -1.544 0.420 -15.886 1.00 87.31 124 GLY A C 1
ATOM 960 O O . GLY A 1 124 ? -2.050 0.354 -17.002 1.00 87.31 124 GLY A O 1
ATOM 961 N N . GLU A 1 125 ? -0.331 0.934 -15.680 1.00 88.31 125 GLU A N 1
ATOM 962 C CA . GLU A 1 125 ? 0.580 1.321 -16.754 1.00 88.31 125 GLU A CA 1
ATOM 963 C C . GLU A 1 125 ? 1.771 0.366 -16.819 1.00 88.31 125 GLU A C 1
ATOM 965 O O . GLU A 1 125 ? 2.288 -0.093 -15.798 1.00 88.31 125 GLU A O 1
ATOM 970 N N . LEU A 1 126 ? 2.210 0.057 -18.040 1.00 87.94 126 LEU A N 1
ATOM 971 C CA . LEU A 1 126 ? 3.384 -0.780 -18.248 1.00 87.94 126 LEU A CA 1
ATOM 972 C C . LEU A 1 126 ? 4.644 -0.014 -17.847 1.00 87.94 126 LEU A C 1
ATOM 974 O O . LEU A 1 126 ? 4.918 1.079 -18.343 1.00 87.94 126 LEU A O 1
ATOM 978 N N . ASN A 1 127 ? 5.427 -0.632 -16.968 1.00 90.12 127 ASN A N 1
ATOM 979 C CA . ASN A 1 127 ? 6.760 -0.171 -16.620 1.00 90.12 127 ASN A CA 1
ATOM 980 C C . ASN A 1 127 ? 7.658 -0.085 -17.858 1.00 90.12 127 ASN A C 1
ATOM 982 O O . ASN A 1 127 ? 7.542 -0.896 -18.780 1.00 90.12 127 ASN A O 1
ATOM 986 N N . ARG A 1 128 ? 8.567 0.898 -17.877 1.00 86.38 128 ARG A N 1
ATOM 987 C CA . ARG A 1 128 ? 9.323 1.261 -19.093 1.00 86.38 128 ARG A CA 1
ATOM 988 C C . ARG A 1 128 ? 10.188 0.105 -19.601 1.00 86.38 128 ARG A C 1
ATOM 990 O O . ARG A 1 128 ? 10.385 -0.028 -20.808 1.00 86.38 128 ARG A O 1
ATOM 997 N N . GLY A 1 129 ? 10.653 -0.750 -18.687 1.00 68.19 129 GLY A N 1
ATOM 998 C CA . GLY A 1 129 ? 11.544 -1.871 -18.968 1.00 68.19 129 GLY A CA 1
ATOM 999 C C . GLY A 1 129 ? 12.859 -1.435 -19.630 1.00 68.19 129 GLY A C 1
ATOM 1000 O O . GLY A 1 129 ? 13.004 -0.339 -20.165 1.00 68.19 129 GLY A O 1
ATOM 1001 N N . ASN A 1 130 ? 13.832 -2.338 -19.707 1.00 57.69 130 ASN A N 1
ATOM 1002 C CA . ASN A 1 130 ? 15.035 -2.094 -20.518 1.00 57.69 130 ASN A CA 1
ATOM 1003 C C . ASN A 1 130 ? 14.751 -2.153 -22.043 1.00 57.69 130 ASN A C 1
ATOM 1005 O O . ASN A 1 130 ? 15.682 -2.132 -22.844 1.00 57.69 130 ASN A O 1
ATOM 1009 N N . GLY A 1 131 ? 13.479 -2.261 -22.451 1.00 53.03 131 GLY A N 1
ATOM 1010 C CA . GLY A 1 131 ? 13.025 -2.520 -23.821 1.00 53.03 131 GLY A CA 1
ATOM 1011 C C . GLY A 1 131 ? 12.599 -1.291 -24.629 1.00 53.03 131 GLY A C 1
ATOM 1012 O O . GLY A 1 131 ? 12.371 -1.431 -25.825 1.00 53.03 131 GLY A O 1
ATOM 1013 N N . ALA A 1 132 ? 12.556 -0.089 -24.043 1.00 48.19 132 ALA A N 1
ATOM 1014 C CA . ALA A 1 132 ? 12.264 1.160 -24.764 1.00 48.19 132 ALA A CA 1
ATOM 1015 C C . ALA A 1 132 ? 13.434 1.664 -25.651 1.00 48.19 132 ALA A C 1
ATOM 1017 O O . ALA A 1 132 ? 13.509 2.843 -25.990 1.00 48.19 132 ALA A O 1
ATOM 1018 N N . ARG A 1 133 ? 14.362 0.771 -26.025 1.00 47.00 133 ARG A N 1
ATOM 1019 C CA . ARG A 1 133 ? 15.322 0.958 -27.120 1.00 47.00 133 ARG A CA 1
ATOM 102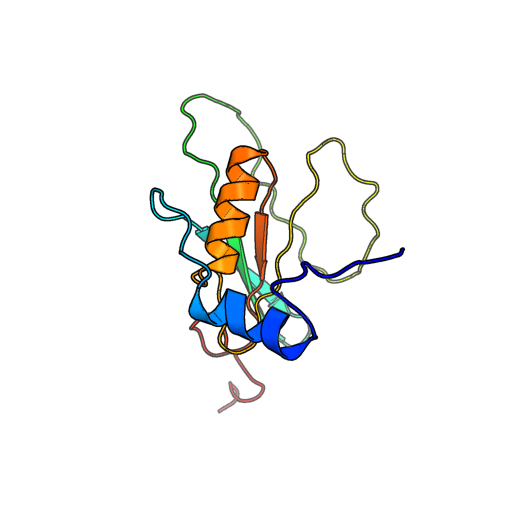0 C C . ARG A 1 133 ? 15.008 -0.049 -28.227 1.00 47.00 133 ARG A C 1
ATOM 1022 O O . ARG A 1 133 ? 15.630 -1.109 -28.294 1.00 47.00 133 ARG A O 1
ATOM 1029 N N . ARG A 1 134 ? 14.049 0.276 -29.083 1.00 43.81 134 ARG A N 1
ATOM 1030 C CA . ARG A 1 134 ? 14.005 -0.194 -30.470 1.00 43.81 134 ARG A CA 1
ATOM 1031 C C . ARG A 1 134 ? 13.588 0.964 -31.353 1.00 43.81 134 ARG A C 1
ATOM 1033 O O . ARG A 1 134 ? 12.713 1.731 -30.901 1.00 43.81 134 ARG A O 1
#